Protein AF-A0A0B1PB51-F1 (afdb_monomer)

Structure (mmCIF, N/CA/C/O backbone):
data_AF-A0A0B1PB51-F1
#
_entry.id   AF-A0A0B1PB51-F1
#
loop_
_atom_site.group_PDB
_atom_site.id
_atom_site.type_symbol
_atom_site.label_atom_id
_atom_site.label_alt_id
_atom_site.label_comp_id
_atom_site.label_asym_id
_atom_site.label_entity_id
_atom_site.label_seq_id
_atom_site.pdbx_PDB_ins_code
_atom_site.Cartn_x
_atom_site.Cartn_y
_atom_site.Cartn_z
_atom_site.occupancy
_atom_site.B_iso_or_equiv
_atom_site.auth_seq_id
_atom_site.auth_comp_id
_atom_site.auth_asym_id
_atom_site.auth_atom_id
_atom_site.pdbx_PDB_model_num
ATOM 1 N N . MET A 1 1 ? 32.137 -18.366 -55.619 1.00 40.44 1 MET A N 1
ATOM 2 C CA . MET A 1 1 ? 32.185 -18.812 -54.211 1.00 40.44 1 MET A CA 1
ATOM 3 C C . MET A 1 1 ? 32.415 -17.583 -53.348 1.00 40.44 1 MET A C 1
ATOM 5 O O . MET A 1 1 ? 33.510 -17.046 -53.373 1.00 40.44 1 MET A O 1
ATOM 9 N N . ALA A 1 2 ? 31.378 -17.091 -52.675 1.00 39.75 2 ALA A N 1
ATOM 10 C CA . ALA A 1 2 ? 31.482 -16.036 -51.670 1.00 39.75 2 ALA A CA 1
ATOM 11 C C . ALA A 1 2 ? 30.674 -16.517 -50.463 1.00 39.75 2 ALA A C 1
ATOM 13 O O . ALA A 1 2 ? 29.474 -16.751 -50.587 1.00 39.75 2 ALA A O 1
ATOM 14 N N . ASN A 1 3 ? 31.363 -16.778 -49.354 1.00 35.97 3 ASN A N 1
ATOM 15 C CA . ASN A 1 3 ? 30.768 -17.271 -48.120 1.00 35.97 3 ASN A CA 1
ATOM 16 C C . ASN A 1 3 ? 30.403 -16.052 -47.268 1.00 35.97 3 ASN A C 1
ATOM 18 O O . ASN A 1 3 ? 31.270 -15.252 -46.925 1.00 35.97 3 ASN A O 1
ATOM 22 N N . THR A 1 4 ? 29.115 -15.869 -46.995 1.00 40.44 4 THR A N 1
ATOM 23 C CA . THR A 1 4 ? 28.615 -14.847 -46.075 1.00 40.44 4 THR A CA 1
ATOM 24 C C . THR A 1 4 ? 28.722 -15.380 -44.653 1.00 40.44 4 THR A C 1
ATOM 26 O O . THR A 1 4 ? 27.897 -16.202 -44.246 1.00 40.44 4 THR A O 1
ATOM 29 N N . ASP A 1 5 ? 29.710 -14.907 -43.898 1.00 44.44 5 ASP A N 1
ATOM 30 C CA . ASP A 1 5 ? 29.771 -15.132 -42.457 1.00 44.44 5 ASP A CA 1
ATOM 31 C C . ASP A 1 5 ? 28.618 -14.383 -41.778 1.00 44.44 5 ASP A C 1
ATOM 33 O O . ASP A 1 5 ? 28.599 -13.157 -41.652 1.00 44.44 5 ASP A O 1
ATOM 37 N N . LYS A 1 6 ? 27.605 -15.152 -41.368 1.00 51.44 6 LYS A N 1
ATOM 38 C CA . LYS A 1 6 ? 26.575 -14.716 -40.427 1.00 51.44 6 LYS A CA 1
ATOM 39 C C . LYS A 1 6 ? 27.224 -14.574 -39.053 1.00 51.44 6 LYS A C 1
ATOM 41 O O . LYS A 1 6 ? 27.509 -15.571 -38.394 1.00 51.44 6 LYS A O 1
ATOM 46 N N . LEU A 1 7 ? 27.400 -13.330 -38.623 1.00 42.72 7 LEU A N 1
ATOM 47 C CA . LEU A 1 7 ? 27.721 -12.989 -37.242 1.00 42.72 7 LEU A CA 1
ATOM 48 C C . LEU A 1 7 ? 26.617 -13.538 -36.304 1.00 42.72 7 LEU A C 1
ATOM 50 O O . LEU A 1 7 ? 25.431 -13.390 -36.631 1.00 42.72 7 LEU A O 1
ATOM 54 N N . PRO A 1 8 ? 26.960 -14.185 -35.174 1.00 45.50 8 PRO A N 1
ATOM 55 C CA . PRO A 1 8 ? 25.978 -14.736 -34.251 1.00 45.50 8 PRO A CA 1
ATOM 56 C C . PRO A 1 8 ? 25.106 -13.625 -33.675 1.00 45.50 8 PRO A C 1
ATOM 58 O O . PRO A 1 8 ? 25.591 -12.596 -33.216 1.00 45.50 8 PRO A O 1
ATOM 61 N N . LYS A 1 9 ? 23.795 -13.847 -33.718 1.00 40.44 9 LYS A N 1
ATOM 62 C CA . LYS A 1 9 ? 22.801 -13.015 -33.053 1.00 40.44 9 LYS A CA 1
ATOM 63 C C . LYS A 1 9 ? 23.015 -13.221 -31.556 1.00 40.44 9 LYS A C 1
ATOM 65 O O . LYS A 1 9 ? 22.712 -14.306 -31.066 1.00 40.44 9 LYS A O 1
ATOM 70 N N . ASP A 1 10 ? 23.581 -12.228 -30.877 1.00 37.28 10 ASP A N 1
ATOM 71 C CA . ASP A 1 10 ? 23.744 -12.243 -29.428 1.00 37.28 10 ASP A CA 1
ATOM 72 C C . ASP A 1 10 ? 22.386 -12.524 -28.784 1.00 37.28 10 ASP A C 1
ATOM 74 O O . ASP A 1 10 ? 21.464 -11.702 -28.789 1.00 37.28 10 ASP A O 1
ATOM 78 N N . THR A 1 11 ? 22.246 -13.751 -28.294 1.00 40.78 11 THR A N 1
ATOM 79 C CA . THR A 1 11 ? 21.162 -14.168 -27.423 1.00 40.78 11 THR A CA 1
ATOM 80 C C . THR A 1 11 ? 21.307 -13.343 -26.157 1.00 40.78 11 THR A C 1
ATOM 82 O O . THR A 1 11 ? 22.151 -13.633 -25.311 1.00 40.78 11 THR A O 1
ATOM 85 N N . ILE A 1 12 ? 20.508 -12.281 -26.052 1.00 44.84 12 ILE A N 1
ATOM 86 C CA . ILE A 1 12 ? 20.270 -11.580 -24.794 1.00 44.84 12 ILE A CA 1
ATOM 87 C C . ILE A 1 12 ? 19.893 -12.669 -23.783 1.00 44.84 12 ILE A C 1
ATOM 89 O O . ILE A 1 12 ? 18.931 -13.398 -24.044 1.00 44.84 12 ILE A O 1
ATOM 93 N N . PRO A 1 13 ? 20.641 -12.847 -22.681 1.00 37.31 13 PRO A N 1
ATOM 94 C CA . PRO A 1 13 ? 20.215 -13.761 -21.645 1.00 37.31 13 PRO A CA 1
ATOM 95 C C . PRO A 1 13 ? 18.907 -13.197 -21.105 1.00 37.31 13 PRO A C 1
ATOM 97 O O . PRO A 1 13 ? 18.869 -12.105 -20.541 1.00 37.31 13 PRO A O 1
ATOM 100 N N . ASP A 1 14 ? 17.828 -13.929 -21.355 1.00 41.56 14 ASP A N 1
ATOM 101 C CA . ASP A 1 14 ? 16.547 -13.737 -20.703 1.00 41.56 14 ASP A CA 1
ATOM 102 C C . ASP A 1 14 ? 16.798 -14.086 -19.233 1.00 41.56 14 ASP A C 1
ATOM 104 O O . ASP A 1 14 ? 16.707 -15.242 -18.813 1.00 41.56 14 ASP A O 1
ATOM 108 N N . THR A 1 15 ? 17.272 -13.104 -18.464 1.00 39.34 15 THR A N 1
ATOM 109 C CA . THR A 1 15 ? 17.398 -13.183 -17.013 1.00 39.34 15 THR A CA 1
ATOM 110 C C . THR A 1 15 ? 15.984 -13.204 -16.448 1.00 39.34 15 THR A C 1
ATOM 112 O O . THR A 1 15 ? 15.478 -12.227 -15.899 1.00 39.34 15 THR A O 1
ATOM 115 N N . ASN A 1 16 ? 15.337 -14.362 -16.581 1.00 46.69 16 ASN A N 1
ATOM 116 C CA . ASN A 1 16 ? 14.366 -14.830 -15.614 1.00 46.69 16 ASN A CA 1
ATOM 117 C C . ASN A 1 16 ? 15.138 -14.988 -14.303 1.00 46.69 16 ASN A C 1
ATOM 119 O O . ASN A 1 16 ? 15.663 -16.052 -13.980 1.00 46.69 16 ASN A O 1
ATOM 123 N N . ASP A 1 17 ? 15.282 -13.872 -13.592 1.00 48.12 17 ASP A N 1
ATOM 124 C CA . ASP A 1 17 ? 15.676 -13.846 -12.194 1.00 48.12 17 ASP A CA 1
ATOM 125 C C . ASP A 1 17 ? 14.525 -14.458 -11.379 1.00 48.12 17 ASP A C 1
ATOM 127 O O . ASP A 1 17 ? 13.716 -13.778 -10.749 1.00 48.12 17 ASP A O 1
ATOM 131 N N . ASP A 1 18 ? 14.417 -15.783 -11.468 1.00 50.22 18 ASP A N 1
ATOM 132 C CA . ASP A 1 18 ? 13.479 -16.636 -10.738 1.00 50.22 18 ASP A CA 1
ATOM 133 C C . ASP A 1 18 ? 13.910 -16.838 -9.268 1.00 50.22 18 ASP A C 1
ATOM 135 O O . ASP A 1 18 ? 13.444 -17.754 -8.590 1.00 50.22 18 ASP A O 1
ATOM 139 N N . SER A 1 19 ? 14.792 -15.987 -8.729 1.00 56.00 19 SER A N 1
ATOM 140 C CA . SER A 1 19 ? 15.276 -16.120 -7.350 1.00 56.00 19 SER A CA 1
ATOM 141 C C . SER A 1 19 ? 14.416 -15.397 -6.305 1.00 56.00 19 SER A C 1
ATOM 143 O O . SER A 1 19 ? 14.576 -15.629 -5.102 1.00 56.00 19 SER A O 1
ATOM 145 N N . ILE A 1 20 ? 13.462 -14.552 -6.717 1.00 62.03 20 ILE A N 1
ATOM 146 C CA . ILE A 1 20 ? 12.619 -13.821 -5.763 1.00 62.03 20 ILE A CA 1
ATOM 147 C C . ILE A 1 20 ? 11.511 -14.729 -5.223 1.00 62.03 20 ILE A C 1
ATOM 149 O O . ILE A 1 20 ? 10.472 -14.956 -5.849 1.00 62.03 20 ILE A O 1
ATOM 153 N N . VAL A 1 21 ? 11.710 -15.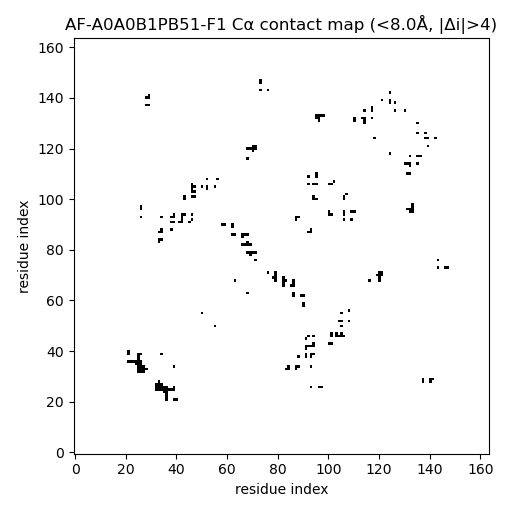194 -3.991 1.00 70.44 21 VAL A N 1
ATOM 154 C CA . VAL A 1 21 ? 10.707 -15.938 -3.226 1.00 70.44 21 VAL A CA 1
ATOM 155 C C . VAL A 1 21 ? 9.607 -14.980 -2.762 1.00 70.44 21 VAL A C 1
ATOM 157 O O . VAL A 1 21 ? 9.667 -14.385 -1.685 1.00 70.44 21 VAL A O 1
ATOM 160 N N . ILE A 1 22 ? 8.576 -14.819 -3.592 1.00 77.25 22 ILE A N 1
ATOM 161 C CA . ILE A 1 22 ? 7.349 -14.118 -3.205 1.00 77.25 22 ILE A CA 1
ATOM 162 C C . ILE A 1 22 ? 6.575 -15.010 -2.221 1.00 77.25 22 ILE A C 1
ATOM 164 O O . ILE A 1 22 ? 6.263 -16.154 -2.563 1.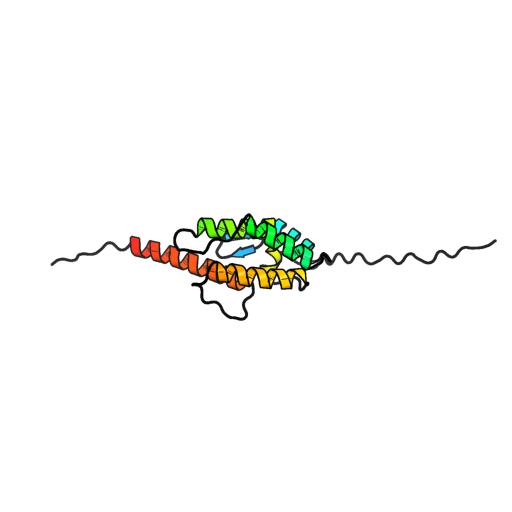00 77.25 22 ILE A O 1
ATOM 168 N N . PRO A 1 23 ? 6.202 -14.517 -1.026 1.00 75.69 23 PRO A N 1
ATOM 169 C CA . PRO A 1 23 ? 5.509 -15.321 -0.030 1.00 75.69 23 PRO A CA 1
ATOM 170 C C . PRO A 1 23 ? 4.194 -15.867 -0.591 1.00 75.69 23 PRO A C 1
ATOM 172 O O . PRO A 1 23 ? 3.363 -15.128 -1.128 1.00 75.69 23 PRO A O 1
ATOM 175 N N . SER A 1 24 ? 3.983 -17.175 -0.438 1.00 78.88 24 SER A N 1
ATOM 176 C CA . SER A 1 24 ? 2.773 -17.876 -0.894 1.00 78.88 24 SER A CA 1
ATOM 177 C C . SER A 1 24 ? 1.501 -17.373 -0.201 1.00 78.88 24 SER A C 1
ATOM 179 O O . SER A 1 24 ? 0.412 -17.449 -0.763 1.00 78.88 24 SER A O 1
ATOM 181 N N . GLY A 1 25 ? 1.635 -16.805 1.001 1.00 82.00 25 GLY A N 1
ATOM 182 C CA . GLY A 1 25 ? 0.534 -16.229 1.772 1.00 82.00 25 GLY A CA 1
ATOM 183 C C . GLY A 1 25 ? 0.138 -14.797 1.393 1.00 82.00 25 GLY A C 1
ATOM 184 O O . GLY A 1 25 ? -0.884 -14.330 1.892 1.00 82.00 25 GLY A O 1
ATOM 185 N N . GLY A 1 26 ? 0.903 -14.101 0.543 1.00 89.38 26 GLY A N 1
ATOM 186 C CA . GLY A 1 26 ? 0.702 -12.671 0.275 1.00 89.38 26 GLY A CA 1
ATOM 187 C C . GLY A 1 26 ? 1.087 -11.772 1.460 1.00 89.38 26 GLY A C 1
ATOM 188 O O . GLY A 1 26 ? 1.934 -12.139 2.274 1.00 89.38 26 GLY A O 1
ATOM 189 N N . ILE A 1 27 ? 0.473 -10.589 1.555 1.00 92.69 27 ILE A N 1
ATOM 190 C CA . ILE A 1 27 ? 0.704 -9.626 2.644 1.00 92.69 27 ILE A CA 1
ATOM 191 C C . ILE A 1 27 ? -0.343 -9.840 3.736 1.00 92.69 27 ILE A C 1
ATOM 193 O O . ILE A 1 27 ? -1.522 -9.515 3.554 1.00 92.69 27 ILE A O 1
ATOM 197 N N . LYS A 1 28 ? 0.103 -10.386 4.871 1.00 92.88 28 LYS A N 1
ATOM 198 C CA . LYS A 1 28 ? -0.729 -10.667 6.045 1.00 92.88 28 LYS A CA 1
ATOM 199 C C . LYS A 1 28 ? -0.222 -9.912 7.268 1.00 92.88 28 LYS A C 1
ATOM 201 O O . LYS A 1 28 ? 0.956 -10.000 7.593 1.00 92.88 28 LYS A O 1
ATOM 206 N N . ILE A 1 29 ? -1.119 -9.212 7.956 1.00 91.19 29 ILE A N 1
ATOM 207 C CA . ILE A 1 29 ? -0.815 -8.404 9.145 1.00 91.19 29 ILE A CA 1
ATOM 208 C C . ILE A 1 29 ? -1.915 -8.659 10.174 1.00 91.19 29 ILE A C 1
ATOM 210 O O . ILE A 1 29 ? -3.091 -8.504 9.857 1.00 91.19 29 ILE A O 1
ATOM 214 N N . GLY A 1 30 ? -1.557 -9.089 11.388 1.00 84.94 30 GLY A N 1
ATOM 215 C CA . GLY A 1 30 ? -2.537 -9.342 12.457 1.00 84.94 30 GLY A CA 1
ATOM 216 C C . GLY A 1 30 ? -3.647 -10.335 12.074 1.00 84.94 30 GLY A C 1
ATOM 217 O O . GLY A 1 30 ? -4.787 -10.171 12.490 1.00 84.94 30 GLY A O 1
ATOM 218 N N . GLY A 1 31 ? -3.351 -11.319 11.215 1.00 87.00 31 GLY A N 1
ATOM 219 C CA . GLY A 1 31 ? -4.336 -12.279 10.689 1.00 87.00 31 GLY A CA 1
ATOM 220 C C . GLY A 1 31 ? -5.179 -11.777 9.505 1.00 87.00 31 GLY A C 1
ATOM 221 O O . GLY A 1 31 ? -5.904 -12.561 8.896 1.00 87.00 31 GLY A O 1
ATOM 222 N N . ILE A 1 32 ? -5.051 -10.505 9.118 1.00 89.88 32 ILE A N 1
ATOM 223 C CA . ILE A 1 32 ? -5.776 -9.888 8.000 1.00 89.88 32 ILE A CA 1
ATOM 224 C C . ILE A 1 32 ? -4.935 -9.982 6.726 1.00 89.88 32 ILE A C 1
ATOM 226 O O . ILE A 1 32 ? -3.744 -9.677 6.737 1.00 89.88 32 ILE A O 1
ATOM 230 N N . THR A 1 33 ? -5.553 -10.380 5.610 1.00 93.75 33 THR A N 1
ATOM 231 C CA . THR A 1 33 ? -4.892 -10.428 4.293 1.00 93.75 33 THR A CA 1
ATOM 232 C C . THR A 1 33 ? -5.177 -9.147 3.506 1.00 93.75 33 THR A C 1
ATOM 234 O O . THR A 1 33 ? -6.301 -8.942 3.045 1.00 93.75 33 THR A O 1
ATOM 237 N N . PHE A 1 34 ? -4.152 -8.310 3.325 1.00 94.00 34 PHE A N 1
ATOM 238 C CA . PHE A 1 34 ? -4.229 -7.047 2.576 1.00 94.00 34 PHE A CA 1
ATOM 239 C C . PHE A 1 34 ? -3.961 -7.217 1.080 1.00 94.00 34 PHE A C 1
ATOM 241 O O . PHE A 1 34 ? -4.515 -6.484 0.268 1.00 94.00 34 PHE A O 1
ATOM 248 N N . ALA A 1 35 ? -3.133 -8.190 0.709 1.00 94.62 35 ALA A N 1
ATOM 249 C CA . ALA A 1 35 ? -2.858 -8.523 -0.682 1.00 94.62 35 ALA A CA 1
ATOM 250 C C . ALA A 1 35 ? -2.626 -10.025 -0.813 1.00 94.62 35 ALA A C 1
ATOM 252 O O . ALA A 1 35 ? -1.942 -10.626 0.018 1.00 94.62 35 ALA A O 1
ATOM 253 N N . SER A 1 36 ? -3.186 -10.633 -1.853 1.00 94.06 36 SER A N 1
ATOM 254 C CA . SER A 1 36 ? -2.935 -12.035 -2.179 1.00 94.06 36 SER A CA 1
ATOM 255 C C . SER A 1 36 ? -1.539 -12.227 -2.783 1.00 94.06 36 SER A C 1
ATOM 257 O O . SER A 1 36 ? -0.869 -11.273 -3.187 1.00 94.06 36 SER A O 1
ATOM 259 N N . HIS A 1 37 ? -1.103 -13.482 -2.910 1.00 92.44 37 HIS A N 1
ATOM 260 C CA . HIS A 1 37 ? 0.107 -13.813 -3.664 1.00 92.44 37 HIS A CA 1
ATOM 261 C C . HIS A 1 37 ? 0.038 -13.317 -5.122 1.00 92.44 37 HIS A C 1
ATOM 263 O O . HIS A 1 37 ? 1.027 -12.817 -5.655 1.00 92.44 37 HIS A O 1
ATOM 269 N N . GLY A 1 38 ? -1.137 -13.405 -5.759 1.00 92.38 38 GLY A N 1
ATOM 270 C CA . GLY A 1 38 ? -1.352 -12.926 -7.127 1.00 92.38 38 GLY A CA 1
ATOM 271 C C . GLY A 1 38 ? -1.223 -11.406 -7.254 1.00 92.38 38 GLY A C 1
ATOM 272 O O . GLY A 1 38 ? -0.581 -10.924 -8.191 1.00 92.38 38 GLY A O 1
ATOM 273 N N . ASP A 1 39 ? -1.761 -10.659 -6.284 1.00 94.31 39 ASP A N 1
ATOM 274 C CA . ASP A 1 39 ? -1.600 -9.201 -6.208 1.00 94.31 39 ASP A CA 1
ATOM 275 C C . ASP A 1 39 ? -0.122 -8.837 -6.071 1.00 94.31 39 ASP A C 1
ATOM 277 O O . ASP A 1 39 ? 0.392 -8.012 -6.827 1.00 94.31 39 ASP A O 1
ATOM 281 N N . LEU A 1 40 ? 0.586 -9.522 -5.166 1.00 93.94 40 LEU A N 1
ATOM 282 C CA . LEU A 1 40 ? 1.999 -9.279 -4.909 1.00 93.94 40 LEU A CA 1
ATOM 283 C C . LEU A 1 40 ? 2.871 -9.586 -6.127 1.00 93.94 40 LEU A C 1
ATOM 285 O O . LEU A 1 40 ? 3.690 -8.755 -6.511 1.00 93.94 40 LEU A O 1
ATOM 289 N N . LYS A 1 41 ? 2.635 -10.716 -6.800 1.00 92.81 41 LYS A N 1
ATOM 290 C CA . LYS A 1 41 ? 3.317 -11.074 -8.051 1.00 92.81 41 LYS A CA 1
ATOM 291 C C . LYS A 1 41 ? 3.064 -10.052 -9.156 1.00 92.81 41 LYS A C 1
ATOM 293 O O . LYS A 1 41 ? 3.982 -9.689 -9.887 1.00 92.81 41 LYS A O 1
ATOM 298 N N . THR A 1 42 ? 1.829 -9.573 -9.281 1.00 93.38 42 THR A N 1
ATOM 299 C CA . THR A 1 42 ? 1.467 -8.564 -10.285 1.00 93.38 42 THR A CA 1
ATOM 300 C C . THR A 1 42 ? 2.124 -7.220 -9.981 1.00 93.38 42 THR A C 1
ATOM 302 O O . THR A 1 42 ? 2.676 -6.595 -10.882 1.00 93.38 42 THR A O 1
ATOM 305 N N . SER A 1 43 ? 2.104 -6.796 -8.718 1.00 94.44 43 SER A N 1
ATOM 306 C CA . SER A 1 43 ? 2.739 -5.561 -8.260 1.00 94.44 43 SER A CA 1
ATOM 307 C C . SER A 1 43 ? 4.255 -5.591 -8.438 1.00 94.44 43 SER A C 1
ATOM 309 O O . SER A 1 43 ? 4.832 -4.609 -8.892 1.00 94.44 43 SER A O 1
ATOM 311 N N . TYR A 1 44 ? 4.891 -6.735 -8.170 1.00 93.25 44 TYR A N 1
ATOM 312 C CA . TYR A 1 44 ? 6.321 -6.925 -8.400 1.00 93.25 44 TYR A CA 1
ATOM 313 C C . TYR A 1 44 ? 6.674 -6.741 -9.879 1.00 93.25 44 TYR A C 1
ATOM 315 O O . TYR A 1 44 ? 7.538 -5.940 -10.220 1.00 93.25 44 TYR A O 1
ATOM 323 N N . LYS A 1 45 ? 5.938 -7.413 -10.775 1.00 91.81 45 LYS A N 1
ATOM 324 C CA . LYS A 1 45 ? 6.112 -7.243 -12.225 1.00 91.81 45 LYS A CA 1
ATOM 325 C C . LYS A 1 45 ? 5.917 -5.795 -12.661 1.00 91.81 45 LYS A C 1
ATOM 327 O O . LYS A 1 45 ? 6.650 -5.327 -13.521 1.00 91.81 45 LYS A O 1
ATOM 332 N N . GLU A 1 46 ? 4.931 -5.102 -12.096 1.00 92.19 46 GLU A N 1
ATOM 333 C CA . GLU A 1 46 ? 4.674 -3.695 -12.401 1.00 92.19 46 GLU A CA 1
ATOM 334 C C . GLU A 1 46 ? 5.831 -2.794 -11.950 1.00 92.19 46 GLU A C 1
ATOM 336 O O . GLU A 1 46 ? 6.249 -1.928 -12.710 1.00 92.19 46 GLU A O 1
ATOM 341 N N . ALA A 1 47 ? 6.384 -3.033 -10.759 1.00 91.81 47 ALA A N 1
ATOM 342 C CA . ALA A 1 47 ? 7.525 -2.292 -10.224 1.00 91.81 47 ALA A CA 1
ATOM 343 C C . ALA A 1 47 ? 8.809 -2.471 -11.044 1.00 91.81 47 ALA A C 1
ATOM 345 O O . ALA A 1 47 ? 9.635 -1.560 -11.083 1.00 91.81 47 ALA A O 1
ATOM 346 N N . SER A 1 48 ? 8.982 -3.635 -11.673 1.00 89.69 48 SER A N 1
ATOM 347 C CA . SER A 1 48 ? 10.124 -3.938 -12.542 1.00 89.69 48 SER A CA 1
ATOM 348 C C . SER A 1 48 ? 9.978 -3.374 -13.958 1.00 89.69 48 SER A C 1
ATOM 350 O O . SER A 1 48 ? 10.941 -3.386 -14.725 1.00 89.69 48 SER A O 1
ATOM 352 N N . ARG A 1 49 ? 8.792 -2.885 -14.346 1.00 89.25 49 ARG A N 1
ATOM 353 C CA . ARG A 1 49 ? 8.621 -2.222 -15.644 1.00 89.25 49 ARG A CA 1
ATOM 354 C C . ARG A 1 49 ? 9.316 -0.868 -15.615 1.00 89.25 49 ARG A C 1
ATOM 356 O O . ARG A 1 49 ? 9.154 -0.099 -14.673 1.00 89.25 49 ARG A O 1
ATOM 363 N N . LYS A 1 50 ? 10.012 -0.539 -16.704 1.00 84.44 50 LYS A N 1
ATOM 364 C CA . LYS A 1 50 ? 10.565 0.801 -16.957 1.00 84.44 50 LYS A CA 1
ATOM 365 C C . LYS A 1 50 ? 9.457 1.779 -17.368 1.00 84.44 50 LYS A C 1
ATOM 367 O O . LYS A 1 50 ? 9.474 2.325 -18.464 1.00 84.44 50 LYS A O 1
ATOM 372 N N . THR A 1 51 ? 8.453 1.928 -16.512 1.00 86.81 51 THR A N 1
ATOM 373 C CA . THR A 1 51 ? 7.373 2.899 -16.685 1.00 86.81 51 THR A CA 1
ATOM 374 C C . THR A 1 51 ? 7.817 4.224 -16.086 1.00 86.81 51 THR A C 1
ATOM 376 O O . THR A 1 51 ? 8.358 4.253 -14.983 1.00 86.81 51 THR A O 1
ATOM 379 N N . GLU A 1 52 ? 7.559 5.325 -16.782 1.00 88.88 52 GLU A N 1
ATOM 380 C CA . GLU A 1 52 ? 7.858 6.655 -16.258 1.00 88.88 52 GLU A CA 1
ATOM 381 C C . GLU A 1 52 ? 7.110 6.921 -14.943 1.00 88.88 52 GLU A C 1
ATOM 383 O O . GLU A 1 52 ? 5.900 6.690 -14.830 1.00 88.88 52 GLU A O 1
ATOM 388 N N . VAL A 1 53 ? 7.824 7.469 -13.956 1.00 88.00 53 VAL A N 1
ATOM 389 C CA . VAL A 1 53 ? 7.285 7.778 -12.620 1.00 88.00 53 VAL A CA 1
ATOM 390 C C . VAL A 1 53 ? 6.070 8.705 -12.693 1.00 88.00 53 VAL A C 1
ATOM 392 O O . VAL A 1 53 ? 5.126 8.542 -11.917 1.00 88.00 53 VAL A O 1
ATOM 395 N N . TRP A 1 54 ? 6.049 9.641 -13.649 1.00 88.12 54 TRP A N 1
ATOM 396 C CA . TRP A 1 54 ? 4.916 10.543 -13.871 1.00 88.12 54 TRP A CA 1
ATOM 397 C C . TRP A 1 54 ? 3.624 9.781 -14.193 1.00 88.12 54 TRP A C 1
ATOM 399 O O . TRP A 1 54 ? 2.599 10.000 -13.549 1.00 88.12 54 TRP A O 1
ATOM 409 N N . THR A 1 55 ? 3.695 8.814 -15.110 1.00 92.06 55 THR A N 1
ATOM 410 C CA . THR A 1 55 ? 2.546 7.983 -15.500 1.00 92.06 55 THR A CA 1
ATOM 411 C C . THR A 1 55 ? 2.023 7.164 -14.316 1.00 92.06 55 THR A C 1
ATOM 413 O O . THR A 1 55 ? 0.815 7.068 -14.088 1.00 92.06 55 THR A O 1
ATOM 416 N N . LEU A 1 56 ? 2.929 6.587 -13.518 1.00 92.19 56 LEU A N 1
ATOM 417 C CA . LEU A 1 56 ? 2.551 5.837 -12.316 1.00 92.19 56 LEU A CA 1
ATOM 418 C C . LEU A 1 56 ? 1.880 6.736 -11.270 1.00 92.19 56 LEU A C 1
ATOM 420 O O . LEU A 1 56 ? 0.876 6.342 -10.673 1.00 92.19 56 LEU A O 1
ATOM 424 N N . SER A 1 57 ? 2.408 7.945 -11.084 1.00 91.69 57 SER A N 1
ATOM 425 C CA . SER A 1 57 ? 1.877 8.938 -10.148 1.00 91.69 57 SER A CA 1
ATOM 426 C C . SER A 1 57 ? 0.474 9.387 -10.550 1.00 91.69 57 SER A C 1
ATOM 428 O O . SER A 1 57 ? -0.433 9.401 -9.720 1.00 91.69 57 SER A O 1
ATOM 430 N N . GLU A 1 58 ? 0.260 9.694 -11.831 1.00 94.25 58 GLU A N 1
ATOM 431 C CA . GLU A 1 58 ? -1.051 10.080 -12.355 1.00 94.25 58 GLU A CA 1
ATOM 432 C C . GLU A 1 58 ? -2.082 8.962 -12.172 1.00 94.25 58 GLU A C 1
ATOM 434 O O . GLU A 1 58 ? -3.182 9.202 -11.666 1.00 94.25 58 GLU A O 1
ATOM 439 N N . ARG A 1 59 ? -1.713 7.716 -12.497 1.00 93.94 59 ARG A N 1
ATOM 440 C CA . ARG A 1 59 ? -2.585 6.555 -12.286 1.00 93.94 59 ARG A CA 1
ATOM 441 C C . ARG A 1 59 ? -2.981 6.403 -10.819 1.00 93.94 59 ARG A C 1
ATOM 443 O O . ARG A 1 59 ? -4.157 6.185 -10.534 1.00 93.94 59 ARG A O 1
ATOM 450 N N . ILE A 1 60 ? -2.026 6.507 -9.898 1.00 94.50 60 ILE A N 1
ATOM 451 C CA . ILE A 1 60 ? -2.295 6.392 -8.460 1.00 94.50 60 ILE A CA 1
ATOM 452 C C . ILE A 1 60 ? -3.217 7.517 -7.988 1.00 94.50 60 ILE A C 1
ATOM 454 O O . ILE A 1 60 ? -4.223 7.235 -7.340 1.00 94.50 60 ILE A O 1
ATOM 458 N N . ASN A 1 61 ? -2.942 8.760 -8.381 1.00 93.56 61 ASN A N 1
ATOM 459 C CA . ASN A 1 61 ? -3.764 9.916 -8.020 1.00 93.56 61 ASN A CA 1
ATOM 460 C C . ASN A 1 61 ? -5.200 9.795 -8.553 1.00 93.56 61 ASN A C 1
ATOM 462 O O . ASN A 1 61 ? -6.156 10.155 -7.868 1.00 93.56 61 ASN A O 1
ATOM 466 N N . ASN A 1 62 ? -5.380 9.269 -9.765 1.00 95.81 62 ASN A N 1
ATOM 467 C CA . ASN A 1 62 ? -6.707 9.063 -10.343 1.00 95.81 62 ASN A CA 1
ATOM 468 C C . ASN A 1 62 ? -7.492 7.971 -9.608 1.00 95.81 62 ASN A C 1
ATOM 470 O O . ASN A 1 62 ? -8.685 8.137 -9.362 1.00 95.81 62 ASN A O 1
ATOM 474 N N . ILE A 1 63 ? -6.834 6.877 -9.217 1.00 95.44 63 ILE A N 1
ATOM 475 C CA . ILE A 1 63 ? -7.475 5.807 -8.444 1.00 95.44 63 ILE A CA 1
ATOM 476 C C . ILE A 1 63 ? -7.806 6.286 -7.025 1.00 95.44 63 ILE A C 1
ATOM 478 O O . ILE A 1 63 ? -8.894 5.996 -6.534 1.00 95.44 63 ILE A O 1
ATOM 482 N N . GLU A 1 64 ? -6.918 7.044 -6.379 1.00 93.50 64 GLU A N 1
ATOM 483 C CA . GLU A 1 64 ? -7.144 7.586 -5.033 1.00 93.50 64 GLU A CA 1
ATOM 484 C C . GLU A 1 64 ? -8.393 8.473 -4.972 1.00 93.50 64 GLU A C 1
ATOM 486 O O . GLU A 1 64 ? -9.186 8.361 -4.042 1.00 93.50 64 GLU A O 1
ATOM 491 N N . LYS A 1 65 ? -8.627 9.302 -5.997 1.00 94.00 65 LYS A N 1
ATOM 492 C CA . LYS A 1 65 ? -9.848 10.118 -6.093 1.00 94.00 65 LYS A CA 1
ATOM 493 C C . LYS A 1 65 ? -11.128 9.275 -6.127 1.00 94.00 65 LYS A C 1
ATOM 495 O O . LYS A 1 65 ? -12.168 9.736 -5.669 1.00 94.00 65 LYS A O 1
ATOM 500 N N . LEU A 1 66 ? -11.065 8.061 -6.679 1.00 93.62 66 LEU A N 1
ATOM 501 C CA . LEU A 1 66 ? -12.202 7.137 -6.765 1.00 93.62 66 LEU A CA 1
ATOM 502 C C . LEU A 1 66 ? -12.360 6.285 -5.502 1.00 93.62 66 LEU A C 1
ATOM 504 O O . LEU A 1 66 ? -13.475 5.921 -5.131 1.00 93.62 66 LEU A O 1
ATOM 508 N N . VAL A 1 67 ? -11.242 5.931 -4.869 1.00 93.00 67 VAL A N 1
ATOM 509 C CA . VAL A 1 67 ? -11.186 5.072 -3.685 1.00 93.00 67 VAL A CA 1
ATOM 510 C C . VAL A 1 67 ? -10.279 5.728 -2.640 1.00 93.00 67 VAL A C 1
ATOM 512 O O . VAL A 1 67 ? -9.146 5.282 -2.439 1.00 93.00 67 VAL A O 1
ATOM 515 N N . PRO A 1 68 ? -10.748 6.802 -1.980 1.00 93.62 68 PRO A N 1
ATOM 516 C CA . PRO A 1 68 ? -9.963 7.464 -0.953 1.00 93.62 68 PRO A CA 1
ATOM 517 C C . PRO A 1 68 ? -9.861 6.576 0.286 1.00 93.62 68 PRO A C 1
ATOM 519 O O . PRO A 1 68 ? -10.780 5.819 0.612 1.00 93.62 68 PRO A O 1
ATOM 522 N N . ILE A 1 69 ? -8.759 6.705 1.022 1.00 95.50 69 ILE A N 1
ATOM 523 C CA . ILE A 1 69 ? -8.650 6.096 2.348 1.00 95.50 69 ILE A CA 1
ATOM 524 C C . ILE A 1 69 ? -9.333 7.044 3.342 1.00 95.50 69 ILE A C 1
ATOM 526 O O . ILE A 1 69 ? -8.904 8.193 3.475 1.00 95.50 69 ILE A O 1
ATOM 530 N N . PRO A 1 70 ? -10.395 6.615 4.044 1.00 95.81 70 PRO A N 1
ATOM 531 C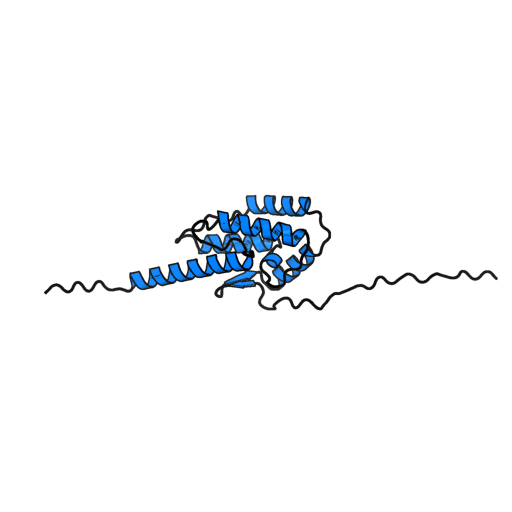 CA . PRO A 1 70 ? -11.030 7.454 5.051 1.00 95.81 70 PRO A CA 1
ATOM 532 C C . PRO A 1 70 ? -10.074 7.700 6.223 1.00 95.81 70 PRO A C 1
ATOM 534 O O . PRO A 1 70 ? -9.181 6.900 6.493 1.00 95.81 70 PRO A O 1
ATOM 537 N N . LYS A 1 71 ? -10.295 8.771 6.989 1.00 95.69 71 LYS A N 1
ATOM 538 C CA . LYS A 1 71 ? -9.624 8.910 8.288 1.00 95.69 71 LYS A CA 1
ATOM 539 C C . LYS A 1 71 ? -10.094 7.803 9.225 1.00 95.69 71 LYS A C 1
ATOM 541 O O . LYS A 1 71 ? -11.295 7.556 9.338 1.00 95.69 71 LYS A O 1
ATOM 546 N N . LEU A 1 72 ? -9.155 7.145 9.885 1.00 94.12 72 LEU A N 1
ATOM 547 C CA . LEU A 1 72 ? -9.408 6.063 10.814 1.00 94.12 72 LEU A CA 1
ATOM 548 C C . LEU A 1 72 ? -10.013 6.609 12.110 1.00 94.12 72 LEU A C 1
ATOM 550 O O . LEU A 1 72 ? -9.460 7.505 12.749 1.00 94.12 72 LEU A O 1
ATOM 554 N N . THR A 1 73 ? -11.143 6.030 12.494 1.00 90.62 73 THR A N 1
ATOM 555 C CA . THR A 1 73 ? -11.822 6.227 13.773 1.00 90.62 73 THR A CA 1
ATOM 556 C C . THR A 1 73 ? -12.107 4.866 14.401 1.00 90.62 73 THR A C 1
ATOM 558 O O . THR A 1 73 ? -12.066 3.829 13.737 1.00 90.62 73 THR A O 1
ATOM 561 N N . THR A 1 74 ? -12.448 4.853 15.686 1.00 84.75 74 THR A N 1
ATOM 562 C CA . THR A 1 74 ? -12.757 3.618 16.426 1.00 84.75 74 THR A CA 1
ATOM 563 C C . THR A 1 74 ? -13.912 2.815 15.817 1.00 84.75 74 THR A C 1
ATOM 565 O O . THR A 1 74 ? -13.927 1.592 15.912 1.00 84.75 74 THR A O 1
ATOM 568 N N . ASN A 1 75 ? -14.857 3.484 15.149 1.00 88.19 75 ASN A N 1
ATOM 569 C CA . ASN A 1 75 ? -16.093 2.870 14.658 1.00 88.19 75 ASN A CA 1
ATOM 570 C C . ASN A 1 75 ? -16.070 2.538 13.158 1.00 88.19 75 ASN A C 1
ATOM 572 O O . ASN A 1 75 ? -16.986 1.878 12.672 1.00 88.19 75 ASN A O 1
ATOM 576 N N . ASN A 1 76 ? -15.061 2.989 12.403 1.00 92.94 76 ASN A N 1
ATOM 577 C CA . ASN A 1 76 ? -15.007 2.787 10.950 1.00 92.94 76 ASN A CA 1
ATOM 57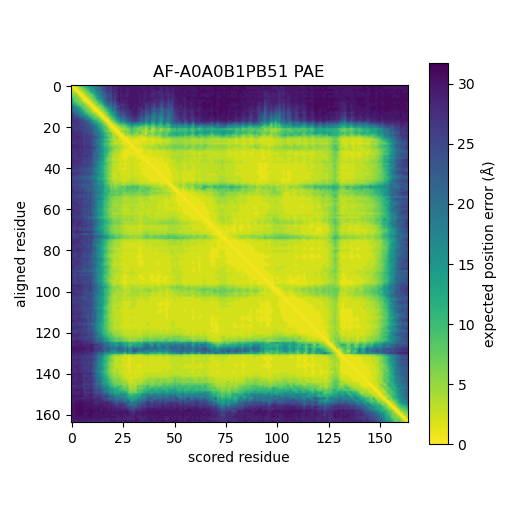8 C C . ASN A 1 76 ? -13.908 1.819 10.491 1.00 92.94 76 ASN A C 1
ATOM 580 O O . ASN A 1 76 ? -13.682 1.706 9.286 1.00 92.94 76 ASN A O 1
ATOM 584 N N . TRP A 1 77 ? -13.272 1.092 11.419 1.00 91.88 77 TRP A N 1
ATOM 585 C CA . TRP A 1 77 ? -12.166 0.168 11.142 1.00 91.88 77 TRP A CA 1
ATOM 586 C C . TRP A 1 77 ? -12.413 -0.723 9.920 1.00 91.88 77 TRP A C 1
ATOM 588 O O . TRP A 1 77 ? -11.597 -0.763 9.004 1.00 91.88 77 TRP A O 1
ATOM 598 N N . LYS A 1 78 ? -13.573 -1.391 9.857 1.00 92.38 78 LYS A N 1
ATOM 599 C CA . LYS A 1 78 ? -13.917 -2.288 8.744 1.00 92.38 78 LYS A CA 1
ATOM 600 C C . LYS A 1 78 ? -13.906 -1.563 7.395 1.00 92.38 78 LYS A C 1
ATOM 602 O O . LYS A 1 78 ? -13.358 -2.090 6.432 1.00 92.38 78 LYS A O 1
ATOM 607 N N . PHE A 1 79 ? -14.489 -0.366 7.333 1.00 93.81 79 PHE A N 1
ATOM 608 C CA . PHE A 1 79 ? -14.539 0.446 6.116 1.00 93.81 79 PHE A CA 1
ATOM 609 C C . PHE A 1 79 ? -13.153 0.974 5.725 1.00 93.81 79 PHE A C 1
ATOM 611 O O . PHE A 1 79 ? -12.789 0.940 4.550 1.00 93.81 79 PHE A O 1
ATOM 618 N N . TRP A 1 80 ? -12.358 1.399 6.710 1.00 95.25 80 TRP A N 1
ATOM 619 C CA . TRP A 1 80 ? -10.972 1.813 6.508 1.00 95.25 80 TRP A CA 1
ATOM 620 C C . TRP A 1 80 ? -10.133 0.690 5.895 1.00 95.25 80 TRP A C 1
ATO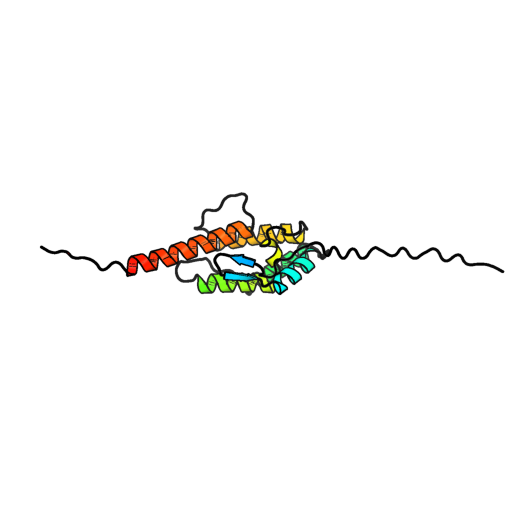M 622 O O . TRP A 1 80 ? -9.527 0.868 4.839 1.00 95.25 80 TRP A O 1
ATOM 632 N N . HIS A 1 81 ? -10.174 -0.494 6.508 1.00 93.50 81 HIS A N 1
ATOM 633 C CA . HIS A 1 81 ? -9.439 -1.671 6.057 1.00 93.50 81 HIS A CA 1
ATOM 634 C C . HIS A 1 81 ? -9.821 -2.077 4.623 1.00 93.50 81 HIS A C 1
ATOM 636 O O . HIS A 1 81 ? -8.934 -2.305 3.798 1.00 93.50 81 HIS A O 1
ATOM 642 N N . GLU A 1 82 ? -11.118 -2.120 4.296 1.00 94.94 82 GLU A N 1
ATOM 643 C CA . GLU A 1 82 ? -11.573 -2.462 2.940 1.00 94.94 82 GLU A CA 1
ATOM 644 C C . GLU A 1 82 ? -11.124 -1.417 1.911 1.00 94.94 82 GLU A C 1
ATOM 646 O O . GLU A 1 82 ? -10.750 -1.767 0.790 1.00 94.94 82 GLU A O 1
ATOM 651 N N . SER A 1 83 ? -11.095 -0.137 2.296 1.00 95.62 83 SER A N 1
ATOM 652 C CA . SER A 1 83 ? -10.610 0.947 1.432 1.00 95.62 83 SER A CA 1
ATOM 653 C C . SER A 1 83 ? -9.121 0.788 1.119 1.00 95.62 83 SER A C 1
ATOM 655 O O . SER A 1 83 ? -8.731 0.860 -0.046 1.00 95.62 83 SER A O 1
ATOM 657 N N . VAL A 1 84 ? -8.293 0.480 2.126 1.00 96.19 84 VAL A N 1
ATOM 658 C CA . VAL A 1 84 ? -6.856 0.208 1.940 1.00 96.19 84 VAL A CA 1
ATOM 659 C C . VAL A 1 84 ? -6.639 -0.994 1.027 1.00 96.19 84 VAL A C 1
ATOM 661 O O . VAL A 1 84 ? -5.891 -0.901 0.054 1.00 96.19 84 VAL A O 1
ATOM 664 N N . LYS A 1 85 ? -7.326 -2.110 1.291 1.00 95.44 85 LYS A N 1
ATOM 665 C CA . LYS A 1 85 ? -7.225 -3.334 0.484 1.00 95.44 85 LYS A CA 1
ATOM 666 C C . LYS A 1 85 ? -7.603 -3.086 -0.977 1.00 95.44 85 LYS A C 1
ATOM 668 O O . LYS A 1 85 ? -6.883 -3.491 -1.891 1.00 95.44 85 LYS A O 1
ATOM 673 N N . ARG A 1 86 ? -8.715 -2.383 -1.208 1.00 95.50 86 ARG A N 1
ATOM 674 C CA . ARG A 1 86 ? -9.178 -2.032 -2.554 1.00 95.50 86 ARG A CA 1
ATOM 675 C C . ARG A 1 86 ? -8.176 -1.135 -3.273 1.00 95.50 86 ARG A C 1
ATOM 677 O O . ARG A 1 86 ? -7.897 -1.372 -4.447 1.00 95.50 86 ARG A O 1
ATOM 684 N N . LEU A 1 87 ? -7.621 -0.144 -2.580 1.00 96.19 87 LEU A N 1
ATOM 685 C CA . LEU A 1 87 ? -6.646 0.767 -3.165 1.00 96.19 87 LEU A CA 1
ATOM 686 C C . LEU A 1 87 ? -5.366 0.027 -3.561 1.00 96.19 87 LEU A C 1
ATOM 688 O O . LEU A 1 87 ? -4.973 0.126 -4.718 1.00 96.19 87 LEU A O 1
ATOM 692 N N . ILE A 1 88 ? -4.804 -0.804 -2.670 1.00 95.50 88 ILE A N 1
ATOM 693 C CA . ILE A 1 88 ? -3.640 -1.669 -2.948 1.00 95.50 88 ILE A CA 1
ATOM 694 C C . ILE A 1 88 ? -3.838 -2.494 -4.227 1.00 95.50 88 ILE A C 1
ATOM 696 O O . ILE A 1 88 ? -2.937 -2.567 -5.070 1.00 95.50 88 ILE A O 1
ATOM 700 N N . HIS A 1 89 ? -5.009 -3.120 -4.367 1.00 94.06 89 HIS A N 1
ATOM 701 C CA . HIS A 1 89 ? -5.326 -3.968 -5.512 1.00 94.06 89 HIS A CA 1
ATOM 702 C C . HIS A 1 89 ? -5.400 -3.165 -6.821 1.00 94.06 89 HIS A C 1
ATOM 704 O O . HIS A 1 89 ? -4.772 -3.531 -7.816 1.00 94.06 89 HIS A O 1
ATOM 710 N N . LEU A 1 90 ? -6.120 -2.038 -6.826 1.00 95.06 90 LEU A N 1
ATOM 711 C CA . LEU A 1 90 ? -6.325 -1.226 -8.031 1.00 95.06 90 LEU A CA 1
ATOM 712 C C . LEU A 1 90 ? -5.037 -0.535 -8.503 1.00 95.06 90 LEU A C 1
ATOM 714 O O . LEU A 1 90 ? -4.733 -0.494 -9.70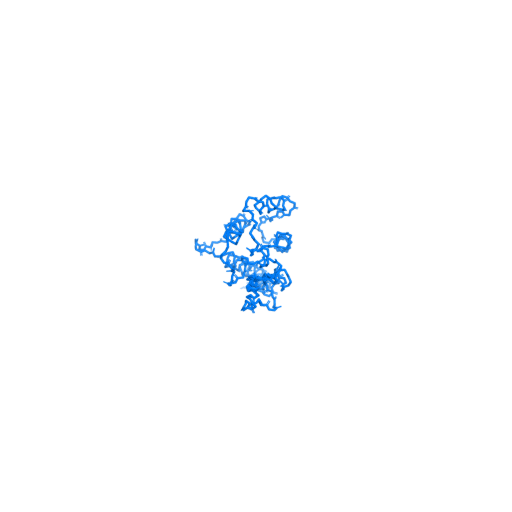4 1.00 95.06 90 LEU A O 1
ATOM 718 N N . THR A 1 91 ? -4.247 -0.008 -7.569 1.00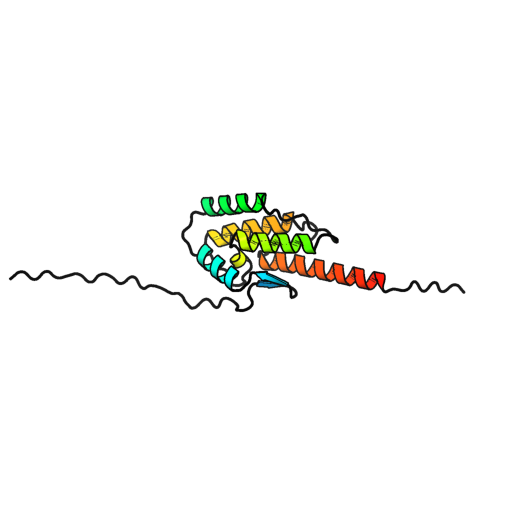 94.56 91 THR A N 1
ATOM 719 C CA . THR A 1 91 ? -2.974 0.646 -7.888 1.00 94.56 91 THR A CA 1
ATOM 720 C C . THR A 1 91 ? -1.891 -0.367 -8.255 1.00 94.56 91 THR A C 1
ATOM 722 O O . THR A 1 91 ? -0.956 -0.009 -8.965 1.00 94.56 91 THR A O 1
ATOM 725 N N . LYS A 1 92 ? -2.042 -1.644 -7.865 1.00 95.00 92 LYS A N 1
ATOM 726 C CA . LYS A 1 92 ? -1.027 -2.704 -8.005 1.00 95.00 92 LYS A CA 1
ATOM 727 C C . LYS A 1 92 ? 0.274 -2.337 -7.294 1.00 95.00 92 LYS A C 1
ATOM 729 O O . LYS A 1 92 ? 1.362 -2.551 -7.821 1.00 95.00 92 LYS A O 1
ATOM 734 N N . THR A 1 93 ? 0.164 -1.796 -6.086 1.00 96.31 93 THR A N 1
ATOM 735 C CA . THR A 1 93 ? 1.312 -1.314 -5.298 1.00 96.31 93 THR A CA 1
ATOM 736 C C . THR A 1 93 ? 1.593 -2.178 -4.072 1.00 96.31 93 THR A C 1
ATOM 738 O O . THR A 1 93 ? 2.306 -1.744 -3.177 1.00 96.31 93 THR A O 1
ATOM 741 N N . SER A 1 94 ? 1.030 -3.386 -3.976 1.00 96.06 94 SER A N 1
ATOM 742 C CA . SER A 1 94 ? 1.214 -4.263 -2.809 1.00 96.06 94 SER A CA 1
ATOM 743 C C . SER A 1 94 ? 2.679 -4.596 -2.510 1.00 96.06 94 SER A C 1
ATOM 745 O O . SER A 1 94 ? 2.998 -4.934 -1.375 1.00 96.06 94 SER A O 1
ATOM 747 N N . VAL A 1 95 ? 3.571 -4.500 -3.502 1.00 95.31 95 VAL A N 1
ATOM 748 C CA . VAL A 1 95 ? 4.996 -4.805 -3.344 1.00 95.31 95 VAL A CA 1
ATOM 749 C C . VAL A 1 95 ? 5.699 -3.901 -2.332 1.00 95.31 95 VAL A C 1
ATOM 751 O O . VAL A 1 95 ? 6.619 -4.365 -1.678 1.00 95.31 95 VAL A O 1
ATOM 754 N N . VAL A 1 96 ? 5.232 -2.670 -2.093 1.00 95.50 96 VAL A N 1
ATOM 755 C CA . VAL A 1 96 ? 5.863 -1.794 -1.082 1.00 95.50 96 VAL A CA 1
ATOM 756 C C . VAL A 1 96 ? 5.612 -2.245 0.357 1.00 95.50 96 VAL A C 1
ATOM 758 O O . VAL A 1 96 ? 6.274 -1.790 1.285 1.00 95.50 96 VAL A O 1
ATOM 761 N N . PHE A 1 97 ? 4.643 -3.142 0.549 1.00 94.88 97 PHE A N 1
ATOM 762 C CA . PHE A 1 97 ? 4.371 -3.791 1.828 1.00 94.88 97 PHE A CA 1
ATOM 763 C C . PHE A 1 97 ? 5.107 -5.127 1.963 1.00 94.88 97 PHE A C 1
ATOM 765 O O . PHE A 1 97 ? 4.898 -5.852 2.931 1.00 94.88 97 PHE A O 1
ATOM 772 N N . PHE A 1 98 ? 5.950 -5.483 0.993 1.00 90.56 98 PHE A N 1
ATOM 773 C CA . PHE A 1 98 ? 6.788 -6.667 1.056 1.00 90.56 98 PHE A CA 1
ATOM 774 C C . PHE A 1 98 ? 8.149 -6.310 1.651 1.00 90.56 98 PHE A C 1
ATOM 776 O O . PHE A 1 98 ? 8.797 -5.369 1.201 1.00 90.56 98 PHE A O 1
ATOM 783 N N . ALA A 1 99 ? 8.596 -7.085 2.644 1.00 85.12 99 ALA A N 1
ATOM 784 C CA . ALA A 1 99 ? 9.861 -6.837 3.338 1.00 85.12 99 ALA A CA 1
ATOM 785 C C . ALA A 1 99 ? 11.067 -6.782 2.382 1.00 85.12 99 ALA A C 1
ATOM 787 O O . ALA A 1 99 ? 11.962 -5.968 2.576 1.00 85.12 99 ALA A O 1
ATOM 788 N N . ASN A 1 100 ? 11.042 -7.587 1.315 1.00 86.06 100 ASN A N 1
ATOM 789 C CA . ASN A 1 100 ? 12.076 -7.616 0.279 1.00 86.06 100 ASN A CA 1
ATOM 790 C C . ASN A 1 100 ? 11.572 -6.963 -1.020 1.00 86.06 100 ASN A C 1
ATOM 792 O O . ASN A 1 100 ? 11.699 -7.530 -2.107 1.00 86.06 100 ASN A O 1
ATOM 796 N N . SER A 1 101 ? 10.918 -5.802 -0.904 1.00 86.50 101 SER A N 1
ATOM 797 C CA . SER A 1 101 ? 10.494 -5.012 -2.064 1.00 86.50 101 SER A CA 1
ATOM 798 C C . SER A 1 101 ? 11.701 -4.701 -2.960 1.00 86.50 101 SER A C 1
ATOM 800 O O . SER A 1 101 ? 12.751 -4.321 -2.437 1.00 86.50 101 SER A O 1
ATOM 802 N N . PRO A 1 102 ? 11.578 -4.802 -4.298 1.00 88.69 102 PRO A N 1
ATOM 803 C CA . PRO A 1 102 ? 12.650 -4.390 -5.187 1.00 88.69 102 PRO A CA 1
ATOM 804 C C . PRO A 1 102 ? 12.888 -2.890 -5.024 1.00 88.69 102 PRO A C 1
ATOM 806 O O . PRO A 1 102 ? 11.956 -2.137 -4.725 1.00 88.69 102 PRO A O 1
ATOM 809 N N . PHE A 1 103 ? 14.126 -2.454 -5.226 1.00 90.19 103 PHE A N 1
ATOM 810 C CA . PHE A 1 103 ? 14.491 -1.043 -5.182 1.00 90.19 103 PHE A CA 1
ATOM 811 C C . PHE A 1 103 ? 14.448 -0.468 -6.601 1.00 90.19 103 PHE A C 1
ATOM 813 O O . PHE A 1 103 ? 15.413 -0.573 -7.354 1.00 90.19 103 PHE A O 1
ATOM 820 N N . THR A 1 104 ? 13.293 0.076 -6.988 1.00 93.12 104 THR A N 1
ATOM 821 C CA . THR A 1 104 ? 13.063 0.711 -8.292 1.00 93.12 104 THR A CA 1
ATOM 822 C C . THR A 1 104 ? 12.438 2.086 -8.089 1.00 93.12 104 THR A C 1
ATOM 824 O O . THR A 1 104 ? 11.855 2.357 -7.039 1.00 93.12 104 THR A O 1
ATOM 827 N N . ASP A 1 105 ? 12.497 2.955 -9.098 1.00 93.12 105 ASP A N 1
ATOM 828 C CA . ASP A 1 105 ? 11.874 4.285 -9.014 1.00 93.12 105 ASP A CA 1
ATOM 829 C C . ASP A 1 105 ? 10.378 4.197 -8.671 1.00 93.12 105 ASP A C 1
ATOM 831 O O . ASP A 1 105 ? 9.855 4.995 -7.888 1.00 93.12 105 ASP A O 1
ATOM 835 N N . ALA A 1 106 ? 9.702 3.170 -9.197 1.00 94.19 106 ALA A N 1
ATOM 836 C CA . ALA A 1 106 ? 8.314 2.873 -8.884 1.00 94.19 106 ALA A CA 1
ATOM 837 C C . ALA A 1 106 ? 8.124 2.574 -7.391 1.00 94.19 106 ALA A C 1
ATOM 839 O O . ALA A 1 106 ? 7.276 3.192 -6.752 1.00 94.19 106 ALA A O 1
ATOM 840 N N . THR A 1 107 ? 8.913 1.667 -6.804 1.00 94.75 107 THR A N 1
ATOM 841 C CA . THR A 1 107 ? 8.741 1.300 -5.390 1.00 94.75 107 THR A CA 1
ATOM 842 C C . THR A 1 107 ? 9.152 2.412 -4.438 1.00 94.75 107 THR A C 1
ATOM 844 O O . THR A 1 107 ? 8.508 2.559 -3.401 1.00 94.75 107 THR A O 1
ATOM 847 N N . ILE A 1 108 ? 10.143 3.236 -4.789 1.00 94.12 108 ILE A N 1
ATOM 848 C CA . ILE A 1 108 ? 10.519 4.431 -4.021 1.00 94.12 108 ILE A CA 1
ATOM 849 C C . ILE A 1 108 ? 9.341 5.412 -3.981 1.00 94.12 108 ILE A C 1
ATOM 851 O O . ILE A 1 108 ? 8.893 5.808 -2.902 1.00 94.12 108 ILE A O 1
ATOM 855 N N . MET A 1 109 ? 8.788 5.749 -5.150 1.00 95.19 109 MET A N 1
ATOM 856 C CA . MET A 1 109 ? 7.657 6.669 -5.269 1.00 95.19 109 MET A CA 1
ATOM 857 C C . MET A 1 109 ? 6.407 6.125 -4.566 1.00 95.19 109 MET A C 1
ATOM 859 O O . MET A 1 109 ? 5.783 6.831 -3.771 1.00 95.19 109 MET A O 1
ATOM 863 N N . TRP A 1 110 ? 6.058 4.857 -4.797 1.00 96.44 110 TRP A N 1
ATOM 864 C CA . TRP A 1 110 ? 4.917 4.206 -4.151 1.00 96.44 110 TRP A CA 1
ATOM 865 C C . TRP A 1 110 ? 5.079 4.140 -2.634 1.00 96.44 110 TRP A C 1
ATOM 867 O O . TRP A 1 110 ? 4.102 4.351 -1.921 1.00 96.44 110 TRP A O 1
ATOM 877 N N . SER A 1 111 ? 6.291 3.885 -2.131 1.00 95.31 111 SER A N 1
ATOM 878 C CA . SER A 1 111 ? 6.551 3.842 -0.689 1.00 95.31 111 SER A CA 1
ATOM 879 C C . SER A 1 111 ? 6.330 5.206 -0.050 1.00 95.31 111 SER A C 1
ATOM 881 O O . SER A 1 111 ? 5.602 5.303 0.935 1.00 95.31 111 SER A O 1
ATOM 883 N N . ALA A 1 112 ? 6.891 6.268 -0.638 1.00 94.00 112 ALA A N 1
ATOM 884 C CA . ALA A 1 112 ? 6.695 7.633 -0.154 1.00 94.00 112 ALA A CA 1
ATOM 885 C C . ALA A 1 112 ? 5.209 8.025 -0.149 1.00 94.00 112 ALA A C 1
ATOM 887 O O . ALA A 1 112 ? 4.701 8.556 0.842 1.00 94.00 112 ALA A O 1
ATOM 888 N N . TRP A 1 113 ? 4.493 7.694 -1.227 1.00 95.50 113 TRP A N 1
ATOM 889 C CA . TRP A 1 113 ? 3.061 7.948 -1.335 1.00 95.50 113 TRP A CA 1
ATOM 890 C C . TRP A 1 113 ? 2.256 7.191 -0.268 1.00 95.50 113 TRP A C 1
ATOM 892 O O . TRP A 1 113 ? 1.454 7.799 0.439 1.00 95.50 113 TRP A O 1
ATOM 902 N N . TRP A 1 114 ? 2.506 5.892 -0.073 1.00 95.94 114 TRP A N 1
ATOM 903 C CA . TRP A 1 114 ? 1.808 5.100 0.946 1.00 95.94 114 TRP A CA 1
ATOM 904 C C . TRP A 1 114 ? 2.085 5.577 2.369 1.00 95.94 114 TRP A C 1
ATOM 906 O O . TRP A 1 114 ? 1.162 5.611 3.180 1.00 95.94 114 TRP A O 1
ATOM 916 N N . ILE A 1 115 ? 3.319 5.982 2.676 1.00 94.12 115 ILE A N 1
ATOM 917 C CA . ILE A 1 115 ? 3.655 6.556 3.985 1.00 94.12 115 ILE A CA 1
ATOM 918 C C . ILE A 1 115 ? 2.829 7.822 4.238 1.00 94.12 115 ILE A C 1
ATOM 920 O O . ILE A 1 115 ? 2.232 7.955 5.307 1.00 94.12 115 ILE A O 1
ATOM 924 N N . SER A 1 116 ? 2.753 8.731 3.259 1.00 93.50 116 SER A N 1
ATOM 925 C CA . SER A 1 116 ? 1.924 9.941 3.353 1.00 93.50 116 SER A CA 1
ATOM 926 C C . SER A 1 116 ? 0.450 9.589 3.576 1.00 93.50 116 SER A C 1
ATOM 928 O O . SER A 1 116 ? -0.142 10.054 4.550 1.00 93.50 116 SER A O 1
ATOM 930 N N . LYS A 1 117 ? -0.125 8.694 2.762 1.00 94.12 117 LYS A N 1
ATOM 931 C CA . LYS A 1 117 ? -1.546 8.332 2.864 1.00 94.12 117 LYS A CA 1
ATOM 932 C C . LYS A 1 117 ? -1.917 7.642 4.167 1.00 94.12 117 LYS A C 1
ATOM 934 O O . LYS A 1 117 ? -2.947 7.961 4.755 1.00 94.12 117 LYS A O 1
ATOM 939 N N . LEU A 1 118 ? -1.084 6.729 4.654 1.00 94.50 118 LEU A N 1
ATOM 940 C CA . LEU A 1 118 ? -1.342 6.056 5.925 1.00 94.50 118 LEU A CA 1
ATOM 941 C C . LEU A 1 118 ? -1.249 7.027 7.112 1.00 94.50 118 LEU A C 1
ATOM 943 O O . LEU A 1 118 ? -2.077 6.943 8.016 1.00 94.50 118 LEU A O 1
ATOM 947 N N . ARG A 1 119 ? -0.317 7.991 7.086 1.00 92.88 119 ARG A N 1
ATOM 948 C CA . ARG A 1 119 ? -0.216 9.043 8.115 1.00 92.88 119 ARG A CA 1
ATOM 949 C C . ARG A 1 119 ? -1.410 9.993 8.098 1.00 92.88 119 ARG A C 1
ATOM 951 O O . ARG A 1 119 ? -1.948 10.315 9.153 1.00 92.88 119 ARG A O 1
ATOM 958 N N . GLU A 1 120 ? -1.842 10.422 6.915 1.00 93.31 120 GLU A N 1
ATOM 959 C CA . GLU A 1 120 ? -3.035 11.263 6.752 1.00 93.31 120 GLU A CA 1
ATOM 960 C C . GLU A 1 120 ? -4.299 10.553 7.249 1.00 93.31 120 GLU A C 1
ATOM 962 O O . GLU A 1 120 ? -5.164 11.172 7.878 1.00 93.31 120 GLU A O 1
ATOM 967 N N . ALA A 1 121 ? -4.395 9.249 6.984 1.00 94.06 121 ALA A N 1
ATOM 968 C CA . ALA A 1 121 ? -5.535 8.443 7.371 1.00 94.06 121 ALA A CA 1
ATOM 969 C C . ALA A 1 121 ? -5.534 8.089 8.867 1.00 94.06 121 ALA A C 1
ATOM 971 O O . ALA A 1 121 ? -6.603 8.043 9.465 1.00 94.06 121 ALA A O 1
ATOM 972 N N . ALA A 1 122 ? -4.379 7.878 9.501 1.00 92.56 122 ALA A N 1
ATOM 973 C CA . ALA A 1 122 ? -4.276 7.497 10.912 1.00 92.56 122 ALA A CA 1
ATOM 974 C C . ALA A 1 122 ? -3.368 8.452 11.720 1.00 92.56 122 ALA A C 1
ATOM 976 O O . ALA A 1 122 ? -2.369 8.023 12.296 1.00 92.56 122 ALA A O 1
ATOM 977 N N . PRO A 1 123 ? -3.718 9.749 11.835 1.00 89.12 123 PRO A N 1
ATOM 978 C CA . PRO A 1 123 ? -2.839 10.761 12.434 1.00 89.12 123 PRO A CA 1
ATOM 979 C C . PRO A 1 123 ? -2.619 10.586 13.945 1.00 89.12 123 PRO A C 1
ATOM 981 O O . PRO A 1 123 ? -1.704 11.178 14.511 1.00 89.12 123 PRO A O 1
ATOM 984 N N . HIS A 1 124 ? -3.467 9.802 14.614 1.00 87.31 124 HIS A N 1
ATOM 985 C CA . HIS A 1 124 ? -3.363 9.516 16.046 1.00 87.31 124 HIS A CA 1
ATOM 986 C C . HIS A 1 124 ? -2.314 8.442 16.367 1.00 87.31 124 HIS A C 1
ATOM 988 O O . HIS A 1 124 ? -1.939 8.285 17.528 1.00 87.31 124 HIS A O 1
ATOM 994 N N . ILE A 1 125 ? -1.833 7.714 15.357 1.00 84.94 125 ILE A N 1
ATOM 995 C CA . ILE A 1 125 ? -0.875 6.627 15.537 1.00 84.94 125 ILE A CA 1
ATOM 996 C C . ILE A 1 125 ? 0.527 7.211 15.420 1.00 84.94 125 ILE A C 1
ATOM 998 O O . ILE A 1 125 ? 0.968 7.637 14.353 1.00 84.94 125 ILE A O 1
ATOM 1002 N N . LYS A 1 126 ? 1.216 7.287 16.562 1.00 75.50 126 LYS A N 1
ATOM 1003 C CA . LYS A 1 126 ? 2.581 7.807 16.638 1.00 75.50 126 LYS A CA 1
ATOM 1004 C C . LYS A 1 126 ? 3.546 6.755 16.115 1.00 75.50 126 LYS A C 1
ATOM 1006 O O . LYS A 1 126 ? 3.854 5.793 16.808 1.00 75.50 126 LYS A O 1
ATOM 1011 N N . THR A 1 127 ? 4.040 6.972 14.908 1.00 68.31 127 THR A N 1
ATOM 1012 C CA . THR A 1 127 ? 5.025 6.101 14.270 1.00 68.31 127 THR A CA 1
ATOM 1013 C C . THR A 1 127 ? 6.389 6.765 14.163 1.00 68.31 127 THR A C 1
ATOM 1015 O O . THR A 1 127 ? 6.499 7.992 14.077 1.00 68.31 127 THR A O 1
ATOM 1018 N N . SER A 1 128 ? 7.440 5.950 14.137 1.00 65.75 128 SER A N 1
ATOM 1019 C CA . SER A 1 128 ? 8.817 6.399 13.926 1.00 65.75 128 SER A CA 1
ATOM 1020 C C . SER A 1 128 ? 8.976 7.093 12.560 1.00 65.75 128 SER A C 1
ATOM 1022 O O . SER A 1 128 ? 8.231 6.856 11.606 1.00 65.75 128 SER A O 1
ATOM 1024 N N . LEU A 1 129 ? 9.945 8.009 12.456 1.00 55.06 129 LEU A N 1
ATOM 1025 C CA . LEU A 1 129 ? 10.254 8.756 11.229 1.00 55.06 129 LEU A CA 1
ATOM 1026 C C . LEU A 1 129 ? 10.904 7.890 10.133 1.00 55.06 129 LEU A C 1
ATOM 1028 O O . LEU A 1 129 ? 10.828 8.271 8.970 1.00 55.06 129 LEU A O 1
ATOM 1032 N N . SER A 1 130 ? 11.489 6.731 10.465 1.00 58.06 130 SER A N 1
ATOM 1033 C CA . SER A 1 130 ? 12.199 5.863 9.504 1.00 58.06 130 SER A CA 1
ATOM 1034 C C . SER A 1 130 ? 11.356 4.697 8.967 1.00 58.06 130 SER A C 1
ATOM 1036 O O . SER A 1 130 ? 11.901 3.667 8.566 1.00 58.06 130 SER A O 1
ATOM 1038 N N . GLU A 1 131 ? 10.031 4.792 9.038 1.00 71.44 131 GLU A N 1
ATOM 1039 C CA . GLU A 1 131 ? 9.169 3.634 8.817 1.00 71.44 131 GLU A CA 1
ATOM 1040 C C . GLU A 1 131 ? 8.897 3.326 7.341 1.00 71.44 131 GLU A C 1
ATOM 1042 O O . GLU A 1 131 ? 8.532 4.192 6.550 1.00 71.44 131 GLU A O 1
ATOM 1047 N N . SER A 1 132 ? 9.015 2.041 7.003 1.00 90.75 132 SER A N 1
ATOM 1048 C CA . SER A 1 132 ? 8.495 1.462 5.764 1.00 90.75 132 SER A CA 1
ATOM 1049 C C . SER A 1 132 ? 6.955 1.505 5.728 1.00 90.75 132 SER A C 1
ATOM 1051 O O . SER A 1 132 ? 6.313 1.520 6.785 1.00 90.75 132 SER A O 1
ATOM 1053 N N . PRO A 1 133 ? 6.320 1.421 4.545 1.00 93.94 133 PRO A N 1
ATOM 1054 C CA . PRO A 1 133 ? 4.867 1.258 4.456 1.00 93.94 133 PRO A CA 1
ATOM 1055 C C . PRO A 1 133 ? 4.342 0.060 5.265 1.00 93.94 133 PRO A C 1
ATOM 1057 O O . PRO A 1 133 ? 3.289 0.151 5.896 1.00 93.94 133 PRO A O 1
ATOM 1060 N N . LEU A 1 134 ? 5.089 -1.054 5.289 1.00 93.50 134 LEU A N 1
ATOM 1061 C CA . LEU A 1 134 ? 4.733 -2.263 6.038 1.00 93.50 134 LEU A CA 1
ATOM 1062 C C . LEU A 1 134 ? 4.701 -2.030 7.551 1.00 93.50 134 LEU A C 1
ATOM 1064 O O . LEU A 1 134 ? 3.740 -2.436 8.204 1.00 93.50 134 LEU A O 1
ATOM 1068 N N . SER A 1 135 ? 5.726 -1.387 8.113 1.00 91.81 135 SER A N 1
ATOM 1069 C CA . SER A 1 135 ? 5.783 -1.112 9.554 1.00 91.81 135 SER A CA 1
ATOM 1070 C C . SER A 1 135 ? 4.652 -0.184 9.988 1.00 91.81 135 SER A C 1
ATOM 1072 O O . SER A 1 135 ? 3.973 -0.484 10.967 1.00 91.81 135 SER A O 1
ATOM 1074 N N . LEU A 1 136 ? 4.369 0.856 9.199 1.00 93.12 136 LEU A N 1
ATOM 1075 C CA . LEU A 1 136 ? 3.291 1.799 9.486 1.00 93.12 136 LEU A CA 1
ATOM 1076 C C . LEU A 1 136 ? 1.918 1.117 9.436 1.00 93.12 136 LEU A C 1
ATOM 1078 O O . LEU A 1 136 ? 1.119 1.249 10.361 1.00 93.12 136 LEU A O 1
ATOM 1082 N N . LEU A 1 137 ? 1.651 0.323 8.393 1.00 93.75 137 LEU A N 1
ATOM 1083 C CA . LEU A 1 137 ? 0.406 -0.441 8.298 1.00 93.75 137 LEU A CA 1
ATOM 1084 C C . LEU A 1 137 ? 0.278 -1.463 9.442 1.00 93.75 137 LEU A C 1
ATOM 1086 O O . LEU A 1 137 ? -0.813 -1.656 9.976 1.00 93.75 137 LEU A O 1
ATOM 1090 N N . THR A 1 138 ? 1.388 -2.076 9.857 1.00 92.81 138 THR A N 1
ATOM 1091 C CA . THR A 1 138 ? 1.426 -3.010 10.991 1.00 92.81 138 THR A CA 1
ATOM 1092 C C . THR A 1 138 ? 1.096 -2.320 12.309 1.00 92.81 138 THR A C 1
ATOM 1094 O O . THR A 1 138 ? 0.297 -2.855 13.079 1.00 92.81 138 THR A O 1
ATOM 1097 N N . ALA A 1 139 ? 1.644 -1.129 12.553 1.00 92.38 139 ALA A N 1
ATOM 1098 C CA . ALA A 1 139 ? 1.314 -0.324 13.724 1.00 92.38 139 ALA A CA 1
ATOM 1099 C C . ALA A 1 139 ? -0.176 0.042 13.739 1.00 92.38 139 ALA A C 1
ATOM 1101 O O . ALA A 1 139 ? -0.854 -0.189 14.738 1.00 92.38 139 ALA A O 1
ATOM 1102 N N . ILE A 1 140 ? -0.716 0.503 12.602 1.00 92.69 140 ILE A N 1
ATOM 1103 C CA . ILE A 1 140 ? -2.137 0.853 12.475 1.00 92.69 140 ILE A CA 1
ATOM 1104 C C . ILE A 1 140 ? -3.052 -0.333 12.805 1.00 92.69 140 ILE A C 1
ATOM 1106 O O . ILE A 1 140 ? -4.008 -0.194 13.573 1.00 92.69 140 ILE A O 1
ATOM 1110 N N . VAL A 1 141 ? -2.757 -1.507 12.242 1.00 92.19 141 VAL A N 1
ATOM 1111 C CA . VAL A 1 141 ? -3.533 -2.728 12.494 1.00 92.19 141 VAL A CA 1
ATOM 1112 C C . VAL A 1 141 ? -3.429 -3.148 13.956 1.00 92.19 141 VAL A C 1
ATOM 1114 O O . VAL A 1 141 ? -4.445 -3.470 14.565 1.00 92.19 141 VAL A O 1
ATOM 1117 N N . SER A 1 142 ? -2.228 -3.116 14.530 1.00 90.69 142 SER A N 1
ATOM 1118 C CA . SER A 1 142 ? -1.992 -3.553 15.909 1.00 90.69 142 SER A CA 1
ATOM 1119 C C . SER A 1 142 ? -2.737 -2.675 16.915 1.00 90.69 142 SER A C 1
ATOM 1121 O O . SER A 1 142 ? -3.465 -3.203 17.752 1.00 90.69 142 SER A O 1
ATOM 1123 N N . GLU A 1 143 ? -2.647 -1.351 16.783 1.00 88.81 143 GLU A N 1
ATOM 1124 C CA . GLU A 1 143 ? -3.374 -0.400 17.636 1.00 88.81 143 GLU A CA 1
ATOM 1125 C C . GLU A 1 143 ? -4.893 -0.562 17.515 1.00 88.81 143 GLU A C 1
ATOM 1127 O O . GLU A 1 143 ? -5.614 -0.592 18.513 1.00 88.81 143 GLU A O 1
ATOM 1132 N N . SER A 1 144 ? -5.395 -0.751 16.292 1.00 87.25 144 SER A N 1
ATOM 1133 C CA . SER A 1 144 ? -6.831 -0.948 16.056 1.00 87.25 144 SER A CA 1
ATOM 1134 C C . SER A 1 144 ? -7.342 -2.246 16.687 1.00 87.25 144 SER A C 1
ATOM 1136 O O . SER A 1 144 ? -8.428 -2.277 17.271 1.00 87.25 144 SER A O 1
ATOM 1138 N N . LEU A 1 145 ? -6.545 -3.318 16.620 1.00 85.62 145 LEU A N 1
ATOM 1139 C CA . LEU A 1 145 ? -6.855 -4.575 17.293 1.00 85.62 145 LEU A CA 1
ATOM 1140 C C . LEU A 1 145 ? -6.840 -4.396 18.814 1.00 85.62 145 LEU A C 1
ATOM 1142 O O . LEU A 1 145 ? -7.790 -4.826 19.466 1.00 85.62 145 LEU A O 1
ATOM 1146 N N . ILE A 1 146 ? -5.837 -3.730 19.387 1.00 85.38 146 ILE A N 1
ATOM 1147 C CA . ILE A 1 146 ? -5.768 -3.462 20.834 1.00 85.38 146 ILE A CA 1
ATOM 1148 C C . ILE A 1 146 ? -6.996 -2.670 21.299 1.00 85.38 146 ILE A C 1
ATOM 1150 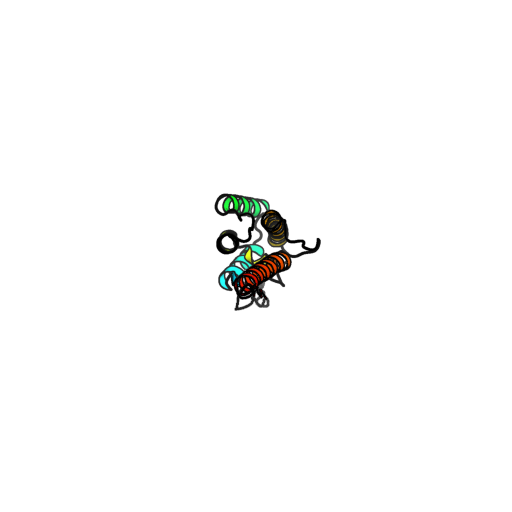O O . ILE A 1 146 ? -7.666 -3.080 22.248 1.00 85.38 146 ILE A O 1
ATOM 1154 N N . ALA A 1 147 ? -7.351 -1.592 20.595 1.00 82.75 147 ALA A N 1
ATOM 1155 C CA . ALA A 1 147 ? -8.519 -0.775 20.915 1.00 82.75 147 ALA A CA 1
ATOM 1156 C C . ALA A 1 147 ? -9.826 -1.586 20.883 1.00 82.75 147 ALA A C 1
ATOM 1158 O O . ALA A 1 147 ? -10.683 -1.429 21.755 1.00 82.75 147 ALA A O 1
ATOM 1159 N N . SER A 1 148 ? -9.972 -2.500 19.916 1.00 78.19 148 SER A N 1
ATOM 1160 C CA . SER A 1 148 ? -11.145 -3.379 19.844 1.00 78.19 148 SER A CA 1
ATOM 1161 C C . SER A 1 148 ? -11.241 -4.346 21.032 1.00 78.19 148 SER A C 1
ATOM 1163 O O . SER A 1 148 ? -12.328 -4.530 21.577 1.00 78.19 148 SER A O 1
ATOM 1165 N N . HIS A 1 149 ? -10.113 -4.901 21.493 1.00 75.69 149 HIS A N 1
ATOM 1166 C CA . HIS A 1 149 ? -10.081 -5.786 22.661 1.00 75.69 149 HIS A CA 1
ATOM 1167 C C . HIS A 1 149 ? -10.349 -5.027 23.966 1.00 75.69 149 HIS A 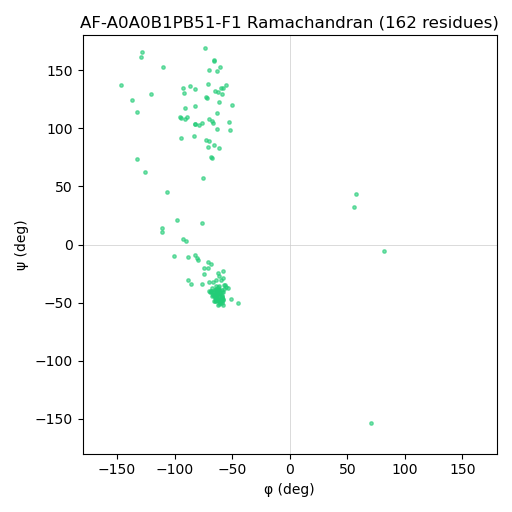C 1
ATOM 1169 O O . HIS A 1 149 ? -11.093 -5.521 24.812 1.00 75.69 149 HIS A O 1
ATOM 1175 N N . ALA A 1 150 ? -9.802 -3.818 24.123 1.00 73.50 150 ALA A N 1
ATOM 1176 C CA . ALA A 1 150 ? -10.050 -2.985 25.298 1.00 73.50 150 ALA A CA 1
ATOM 1177 C C . ALA A 1 150 ? -11.545 -2.656 25.450 1.00 73.50 150 ALA A C 1
ATOM 1179 O O . ALA A 1 150 ? -12.107 -2.822 26.531 1.00 73.50 150 ALA A O 1
ATOM 1180 N N . ASN A 1 151 ? -12.215 -2.283 24.355 1.00 66.81 151 ASN A N 1
ATOM 1181 C CA . ASN A 1 151 ? -13.654 -2.007 24.365 1.00 66.81 151 ASN A CA 1
ATOM 1182 C C . ASN A 1 151 ? -14.487 -3.231 24.774 1.00 66.81 151 ASN A C 1
ATOM 1184 O O . ASN A 1 151 ? -15.479 -3.081 25.483 1.00 66.81 151 ASN A O 1
ATOM 1188 N N . LEU A 1 152 ? -14.078 -4.442 24.381 1.00 63.75 152 LEU A N 1
ATOM 1189 C CA . LEU A 1 152 ? -14.736 -5.673 24.829 1.00 63.75 152 LEU A CA 1
ATOM 1190 C C . LEU A 1 152 ? -14.550 -5.901 26.335 1.00 63.75 152 LEU A C 1
ATOM 1192 O O . LEU A 1 152 ? -15.522 -6.217 27.016 1.00 63.75 152 LEU A O 1
ATOM 1196 N N . MET A 1 153 ? -13.339 -5.687 26.863 1.00 60.62 153 MET A N 1
ATOM 1197 C CA . MET A 1 153 ? -13.057 -5.868 28.293 1.00 60.62 153 MET A CA 1
ATOM 1198 C C . MET A 1 153 ? -13.851 -4.903 29.185 1.00 60.62 153 MET A C 1
ATOM 1200 O O . MET A 1 153 ? -14.368 -5.329 30.219 1.00 60.62 153 MET A O 1
ATOM 1204 N N . PHE A 1 154 ? -14.010 -3.639 28.775 1.00 58.38 154 PHE A N 1
ATOM 1205 C CA . PHE A 1 154 ? -14.804 -2.649 29.516 1.00 58.38 154 PHE A CA 1
ATOM 1206 C C . PHE A 1 154 ? -16.305 -2.978 29.553 1.00 58.38 154 PHE A C 1
ATOM 1208 O O . PHE A 1 154 ? -16.963 -2.693 30.548 1.00 58.38 154 PHE A O 1
ATOM 1215 N N . ILE A 1 155 ? -16.853 -3.615 28.513 1.00 53.91 155 ILE A N 1
ATOM 1216 C CA . ILE A 1 155 ? -18.272 -4.017 28.475 1.00 53.91 155 ILE A CA 1
ATOM 1217 C C . ILE A 1 155 ? -18.534 -5.235 29.380 1.00 53.91 155 ILE A C 1
ATOM 1219 O O . ILE A 1 155 ? -19.644 -5.416 29.877 1.00 53.91 155 ILE A O 1
ATOM 1223 N N . THR A 1 156 ? -17.515 -6.057 29.641 1.00 51.41 156 THR A N 1
ATOM 1224 C CA . THR A 1 156 ? -17.625 -7.262 30.481 1.00 51.41 156 THR A CA 1
ATOM 1225 C C . THR A 1 156 ? -17.361 -7.050 31.972 1.00 51.41 156 THR A C 1
ATOM 1227 O O . THR A 1 156 ? -17.397 -8.029 32.712 1.00 51.41 156 THR A O 1
ATOM 1230 N N . GLN A 1 157 ? -17.120 -5.825 32.452 1.00 44.78 157 GLN A N 1
ATOM 1231 C CA . GLN A 1 157 ? -17.110 -5.563 33.895 1.00 44.78 157 GLN A CA 1
ATOM 1232 C C . GLN A 1 157 ? -18.548 -5.355 34.398 1.00 44.78 157 GLN A C 1
ATOM 1234 O O . GLN A 1 157 ? -19.109 -4.276 34.191 1.00 44.78 157 GLN A O 1
ATOM 1239 N N . PRO A 1 158 ? -19.177 -6.331 35.087 1.00 45.94 158 PRO A N 1
ATOM 1240 C CA . PRO A 1 158 ? -20.355 -6.023 35.875 1.00 45.94 158 PRO A CA 1
ATOM 1241 C C . PRO A 1 158 ? -19.936 -5.023 36.953 1.00 45.94 158 PRO A C 1
ATOM 1243 O O . PRO A 1 158 ? -19.031 -5.286 37.747 1.00 45.94 158 PRO A O 1
ATOM 1246 N N . HIS A 1 159 ? -20.598 -3.868 36.967 1.00 43.56 159 HIS A N 1
ATOM 1247 C CA . HIS A 1 159 ? -20.600 -2.955 38.100 1.00 43.56 159 HIS A CA 1
ATOM 1248 C C . HIS A 1 159 ? -20.986 -3.750 39.357 1.00 43.56 159 HIS A C 1
ATOM 1250 O O . HIS A 1 159 ? -22.164 -3.986 39.621 1.00 43.56 159 HIS A O 1
ATOM 1256 N N . LEU A 1 160 ? -19.995 -4.164 40.146 1.00 42.69 160 LEU A N 1
ATOM 1257 C CA . LEU A 1 160 ? -20.206 -4.532 41.538 1.00 42.69 160 LEU A CA 1
ATOM 1258 C C . LEU A 1 160 ? -20.484 -3.233 42.295 1.00 42.69 160 LEU A C 1
ATOM 1260 O O . LEU A 1 160 ? -19.593 -2.616 42.872 1.00 42.69 160 LEU A O 1
ATOM 1264 N N . ILE A 1 161 ? -21.745 -2.802 42.256 1.00 44.44 161 ILE A N 1
ATOM 1265 C CA . ILE A 1 161 ? -22.303 -1.929 43.284 1.00 44.44 161 ILE A CA 1
ATOM 1266 C C . ILE A 1 161 ? -22.412 -2.805 44.532 1.00 44.44 161 ILE A C 1
ATOM 1268 O O . ILE A 1 161 ? -23.411 -3.487 44.743 1.00 44.44 161 ILE A O 1
ATOM 1272 N N . ILE A 1 162 ? -21.352 -2.841 45.336 1.00 41.56 162 ILE A N 1
ATOM 1273 C CA . ILE A 1 162 ? -21.464 -3.293 46.720 1.00 41.56 162 ILE A CA 1
ATOM 1274 C C . ILE A 1 162 ? -21.933 -2.071 47.508 1.00 41.56 162 ILE A C 1
ATOM 1276 O O . ILE A 1 162 ? -21.139 -1.222 47.902 1.00 41.56 162 ILE A O 1
ATOM 1280 N N . SER A 1 163 ? -23.251 -1.959 47.668 1.00 42.78 163 SER A N 1
ATOM 1281 C CA . SER A 1 163 ? -23.849 -1.203 48.764 1.00 42.78 163 SER A CA 1
ATOM 1282 C C . SER A 1 163 ? -24.012 -2.156 49.941 1.00 42.78 163 SER A C 1
ATOM 1284 O O . SER A 1 163 ? -24.850 -3.050 49.861 1.00 42.78 163 SER A O 1
ATOM 1286 N N . CYS A 1 164 ? -23.215 -1.960 50.991 1.00 43.50 164 CYS A N 1
ATOM 1287 C CA . CYS A 1 164 ? -23.524 -2.216 52.402 1.00 43.50 164 CYS A CA 1
ATOM 1288 C C . CYS A 1 164 ? -22.528 -1.420 53.246 1.00 43.50 164 CYS A C 1
ATOM 1290 O O . CYS A 1 164 ? -21.311 -1.576 52.998 1.00 43.50 164 CYS A O 1
#

Radius of gyration: 22.92 Å; Cα contacts (8 Å, |Δi|>4): 147; chains: 1; bounding box: 56×30×107 Å

Secondary structure (DSSP, 8-state):
-----------------TT----TT-EEETTEEEE-HHHHHHHHHHHTS---HHHHHHHHHHHHHHSPPPPP-TT-HHHHHHHHHHHHHHHT-GGGGSTT----HHHHHHHHHHHHHHHHH-TTS---TT--HHHHHHHHHHHHHHHHHHHHHHHT--------

Sequence (164 aa):
MANTDKLPKDTIPDTNDDSIVIPSGGIKIGGITFASHGDLKTSYKEASRKTEVWTLSERINNIEKLVPIPKLTTNNWKFWHESVKRLIHLTKTSVVFFANSPFTDATIMWSAWWISKLREAAPHIKTSLSESPLSLLTAIVSESLIASHANLMFITQPHLIISC

Mean predicted aligned error: 10.77 Å

Solvent-accessible surface area (backbone atoms only — not comparable to full-atom values): 9884 Å² total; per-residue (Å²): 142,82,85,80,82,76,75,81,78,80,75,73,79,80,76,75,74,80,75,74,83,71,55,82,77,32,41,66,52,97,90,42,75,55,30,46,36,67,45,33,54,52,9,45,56,55,40,71,46,95,65,60,62,66,62,55,51,52,52,40,55,57,49,37,76,76,45,57,65,54,68,65,46,96,88,43,50,70,61,34,54,52,30,49,30,51,39,34,61,75,63,37,53,42,26,47,52,38,97,83,45,70,94,33,72,48,34,54,52,51,30,56,50,46,42,52,52,52,43,70,21,37,71,86,62,90,70,72,91,87,59,52,39,39,57,51,54,44,51,54,52,49,54,54,51,51,54,55,51,51,56,53,55,63,72,68,56,77,82,79,78,81,86,128

pLDDT: mean 81.13, std 19.14, range [35.97, 96.44]

Organism: Uncinula necator (NCBI:txid52586)

Foldseek 3Di:
DDDDDDDDDPPPPPPPVVVDDQDQAAQAAPNDHLDHSVLQVQLLVVQPDPDDPVVLVVQLVVVCVVQPQAADDLPCVVVNSVSSSVSCNSSSNSLQLPPCRDDGPNSVSSFVVLVVRLCVRYVVQDDDPPDGSNVSVNSVVVVSVVSVVVVVVVVPDDPPPPDD